Protein AF-A0A2K2B1A6-F1 (afdb_monomer)

Structure (mmCIF, N/CA/C/O backbone):
data_AF-A0A2K2B1A6-F1
#
_entry.id   AF-A0A2K2B1A6-F1
#
loop_
_atom_site.group_PDB
_atom_site.id
_atom_site.type_symbol
_atom_site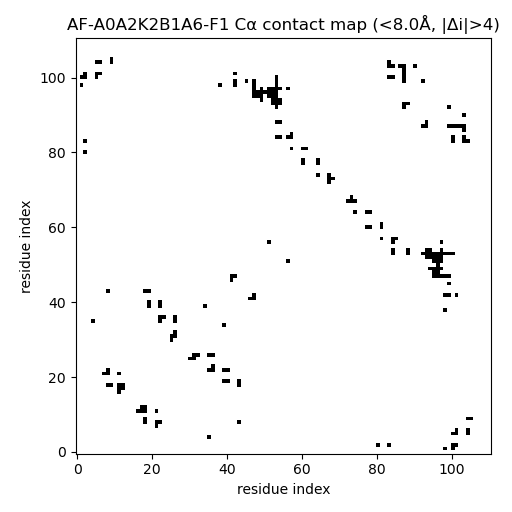.label_atom_id
_atom_site.label_alt_id
_atom_site.label_comp_id
_atom_site.label_asym_id
_atom_site.label_entity_id
_atom_site.label_seq_id
_atom_site.pdbx_PDB_ins_code
_atom_site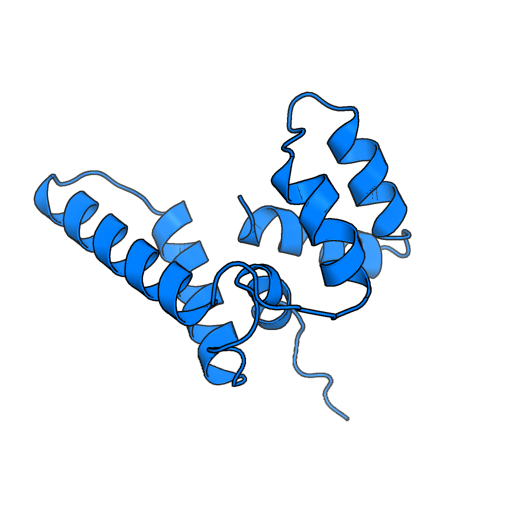.Cartn_x
_atom_site.Cartn_y
_atom_site.Cartn_z
_atom_site.occupancy
_atom_site.B_iso_or_equiv
_atom_site.auth_seq_id
_atom_site.auth_comp_id
_atom_site.auth_asym_id
_atom_site.auth_atom_id
_atom_site.pdbx_PDB_model_num
ATOM 1 N N . MET A 1 1 ? 2.966 3.419 4.726 1.00 87.25 1 MET A N 1
ATOM 2 C CA . MET A 1 1 ? 4.243 3.272 3.992 1.00 87.25 1 MET A CA 1
ATOM 3 C C . MET A 1 1 ? 4.057 2.542 2.667 1.00 87.25 1 MET A C 1
ATOM 5 O O . MET A 1 1 ? 4.196 3.199 1.652 1.00 87.25 1 MET A O 1
ATOM 9 N N . MET A 1 2 ? 3.667 1.257 2.627 1.00 97.38 2 MET A N 1
ATOM 10 C CA . MET A 1 2 ? 3.537 0.524 1.347 1.00 97.38 2 MET A CA 1
ATOM 11 C C . MET A 1 2 ? 2.521 1.133 0.359 1.00 97.38 2 MET A C 1
ATOM 13 O O . MET A 1 2 ? 2.825 1.263 -0.821 1.00 97.38 2 MET A O 1
ATOM 17 N N . ALA A 1 3 ? 1.345 1.560 0.838 1.00 96.94 3 ALA A N 1
ATOM 18 C CA . ALA A 1 3 ? 0.350 2.247 0.006 1.00 96.94 3 ALA A CA 1
ATOM 19 C C . ALA A 1 3 ? 0.911 3.534 -0.630 1.00 96.94 3 ALA A C 1
ATOM 21 O O . ALA A 1 3 ? 0.886 3.677 -1.842 1.00 96.94 3 ALA A O 1
ATOM 22 N N . THR A 1 4 ? 1.522 4.412 0.169 1.00 96.69 4 THR A N 1
ATOM 23 C CA . THR A 1 4 ? 2.161 5.649 -0.314 1.00 96.69 4 THR A CA 1
ATOM 24 C C . THR A 1 4 ? 3.302 5.382 -1.297 1.00 96.69 4 THR A C 1
ATOM 26 O O . THR A 1 4 ? 3.451 6.081 -2.292 1.00 96.69 4 THR A O 1
ATOM 29 N N . PHE A 1 5 ? 4.106 4.344 -1.056 1.00 97.38 5 PHE A N 1
ATOM 30 C CA . PHE A 1 5 ? 5.141 3.928 -2.004 1.00 97.38 5 PHE A CA 1
ATOM 31 C C . PHE A 1 5 ? 4.537 3.454 -3.334 1.00 97.38 5 PHE A C 1
ATOM 33 O O . PHE A 1 5 ? 5.050 3.781 -4.399 1.00 97.38 5 PHE A O 1
ATOM 40 N N . SER A 1 6 ? 3.402 2.752 -3.274 1.00 97.88 6 SER A N 1
ATOM 41 C CA . SER A 1 6 ? 2.645 2.320 -4.452 1.00 97.88 6 SER A CA 1
ATOM 42 C C . SER A 1 6 ? 2.100 3.504 -5.257 1.00 97.88 6 SER A C 1
ATOM 44 O O . SER A 1 6 ? 2.213 3.505 -6.478 1.00 97.88 6 SER A O 1
ATOM 46 N N . GLU A 1 7 ? 1.564 4.530 -4.586 1.00 97.62 7 GLU A N 1
ATOM 47 C CA . GLU A 1 7 ? 1.137 5.784 -5.227 1.00 97.62 7 GLU A CA 1
ATOM 48 C C . GLU A 1 7 ? 2.302 6.455 -5.959 1.00 97.62 7 GLU A C 1
ATOM 50 O O . GLU A 1 7 ? 2.154 6.847 -7.113 1.00 97.62 7 GLU A O 1
ATOM 55 N N . GLY A 1 8 ? 3.475 6.533 -5.320 1.00 96.88 8 GLY A N 1
ATOM 56 C CA . GLY A 1 8 ? 4.682 7.092 -5.927 1.00 96.88 8 GLY A CA 1
ATOM 57 C C . GLY A 1 8 ? 5.115 6.347 -7.191 1.00 96.88 8 GLY A C 1
ATOM 58 O O . GLY A 1 8 ? 5.365 6.989 -8.209 1.00 96.88 8 GLY A O 1
ATOM 59 N N . LEU A 1 9 ? 5.156 5.009 -7.149 1.00 97.56 9 LEU A N 1
ATOM 60 C CA . LEU A 1 9 ? 5.527 4.175 -8.302 1.00 97.56 9 LEU A CA 1
ATOM 61 C C . LEU A 1 9 ? 4.564 4.356 -9.481 1.00 97.56 9 LEU A C 1
ATOM 63 O O . LEU A 1 9 ? 4.999 4.522 -10.619 1.00 97.56 9 LEU A O 1
ATOM 67 N N . LEU A 1 10 ? 3.256 4.359 -9.215 1.00 97.50 10 LEU A N 1
ATOM 68 C CA . LEU A 1 10 ? 2.256 4.559 -10.266 1.00 97.50 10 LEU A CA 1
ATOM 69 C C . LEU A 1 10 ? 2.270 5.992 -10.799 1.00 97.50 10 LEU A C 1
ATOM 71 O O . LEU A 1 10 ? 2.050 6.204 -11.989 1.00 97.50 10 LEU A O 1
ATOM 75 N N . LEU A 1 11 ? 2.546 6.983 -9.949 1.00 97.31 11 LEU A N 1
ATOM 76 C CA . LEU A 1 11 ? 2.688 8.366 -10.386 1.00 97.31 11 LEU A CA 1
ATOM 77 C C . LEU A 1 11 ? 3.914 8.537 -11.284 1.00 97.31 11 LEU A C 1
ATOM 79 O O . LEU A 1 11 ? 3.787 9.185 -12.319 1.00 97.31 11 LEU A O 1
ATOM 83 N N . SER A 1 12 ? 5.064 7.944 -10.936 1.00 97.12 12 SER A N 1
ATOM 84 C CA . SER A 1 12 ? 6.264 8.013 -11.778 1.00 97.12 12 SER A CA 1
ATOM 85 C C . SER A 1 12 ? 6.017 7.377 -13.144 1.00 97.12 12 SER A C 1
ATOM 87 O O . SER A 1 12 ? 6.323 7.993 -14.162 1.00 97.12 12 SER A O 1
ATOM 89 N N . GLU A 1 13 ? 5.374 6.206 -13.173 1.00 95.94 13 GLU A N 1
ATOM 90 C CA . GLU A 1 13 ? 4.946 5.562 -14.420 1.00 95.94 13 GLU A CA 1
ATOM 91 C C . GLU A 1 13 ? 4.014 6.477 -15.230 1.00 95.94 13 GLU A C 1
ATOM 93 O O . GLU A 1 13 ? 4.219 6.694 -16.424 1.00 95.94 13 GLU A O 1
ATOM 98 N N . LYS A 1 14 ? 3.015 7.083 -14.574 1.00 95.94 14 LYS A N 1
ATOM 99 C CA . LYS A 1 14 ? 2.019 7.940 -15.229 1.00 95.94 14 LYS A CA 1
ATOM 100 C C . LYS A 1 14 ? 2.628 9.182 -15.880 1.00 95.94 14 LYS A C 1
ATOM 102 O O . LYS A 1 14 ? 2.090 9.647 -16.884 1.00 95.94 14 LYS A O 1
ATOM 107 N N . VAL A 1 15 ? 3.718 9.713 -15.328 1.00 97.25 15 VAL A N 1
ATOM 108 C CA . VAL A 1 15 ? 4.449 10.862 -15.893 1.00 97.25 15 VAL A CA 1
ATOM 109 C C . VAL A 1 15 ? 5.568 10.453 -16.861 1.00 97.25 15 VAL A C 1
ATOM 111 O O . VAL A 1 15 ? 6.330 11.311 -17.301 1.00 97.25 15 VAL A O 1
ATOM 114 N N . GLY A 1 16 ? 5.663 9.169 -17.225 1.00 96.81 16 GLY A N 1
ATOM 115 C CA . GLY A 1 16 ? 6.614 8.662 -18.220 1.00 96.81 16 GLY A CA 1
ATOM 116 C C . GLY A 1 16 ? 8.023 8.395 -17.686 1.00 96.81 16 GLY A C 1
ATOM 117 O O . GLY A 1 16 ? 8.959 8.290 -18.476 1.00 96.81 16 GLY A O 1
ATOM 118 N N . LEU A 1 17 ? 8.194 8.295 -16.367 1.00 97.56 17 LEU A N 1
ATOM 119 C CA . LEU A 1 17 ? 9.456 7.905 -15.740 1.00 97.56 17 LEU A CA 1
ATOM 120 C C . LEU A 1 17 ? 9.494 6.393 -15.508 1.00 97.56 17 LEU A C 1
ATOM 122 O O . LEU A 1 17 ? 8.465 5.775 -15.243 1.00 97.56 17 LEU A O 1
ATOM 126 N N . ASP A 1 18 ? 10.694 5.811 -15.537 1.00 97.19 18 ASP A N 1
ATOM 127 C CA . ASP A 1 18 ? 10.902 4.419 -15.134 1.00 97.19 18 ASP A CA 1
ATOM 128 C C . ASP A 1 18 ? 10.708 4.279 -13.610 1.00 97.19 18 ASP A C 1
ATOM 130 O O . ASP A 1 18 ? 11.480 4.861 -12.836 1.00 97.19 18 ASP A O 1
ATOM 134 N N . PRO A 1 19 ? 9.722 3.493 -13.140 1.00 96.88 19 PRO A N 1
ATOM 135 C CA . PRO A 1 19 ? 9.514 3.270 -11.714 1.00 96.88 19 PRO A CA 1
ATOM 136 C C . PRO A 1 19 ? 10.719 2.641 -11.006 1.00 96.88 19 PRO A C 1
ATOM 138 O O . PRO A 1 19 ? 10.888 2.858 -9.808 1.00 96.88 19 PRO A O 1
ATOM 141 N N . ASN A 1 20 ? 11.591 1.903 -11.704 1.00 96.44 20 ASN A N 1
ATOM 142 C CA . ASN A 1 20 ? 12.820 1.367 -11.104 1.00 96.44 20 ASN A CA 1
ATOM 143 C C . ASN A 1 20 ? 13.780 2.483 -10.681 1.00 96.44 20 ASN A C 1
ATOM 145 O O . ASN A 1 20 ? 14.388 2.386 -9.615 1.00 96.44 20 ASN A O 1
ATOM 149 N N . VAL A 1 21 ? 13.859 3.567 -11.459 1.00 96.81 21 VAL A N 1
ATOM 150 C CA . VAL A 1 21 ? 14.654 4.749 -11.099 1.00 96.81 21 VAL A CA 1
ATOM 151 C C . VAL A 1 21 ? 14.078 5.414 -9.847 1.00 96.81 21 VAL A C 1
ATOM 153 O O . VAL A 1 21 ? 14.835 5.843 -8.979 1.00 96.81 21 VAL A O 1
ATOM 156 N N . LEU A 1 22 ? 12.748 5.441 -9.682 1.00 95.94 22 LEU A N 1
ATOM 157 C CA . LEU A 1 22 ? 12.142 5.924 -8.436 1.00 95.94 22 LEU A CA 1
ATOM 158 C C . LEU A 1 22 ? 12.567 5.065 -7.235 1.00 95.94 22 LEU A C 1
ATOM 160 O O . LEU A 1 22 ? 12.931 5.621 -6.198 1.00 95.94 22 LEU A O 1
ATOM 164 N N . VAL A 1 23 ? 12.538 3.730 -7.360 1.00 96.44 23 VAL A N 1
ATOM 165 C CA . VAL A 1 23 ? 12.993 2.821 -6.290 1.00 96.44 23 VAL A CA 1
ATOM 166 C C . VAL A 1 23 ? 14.442 3.125 -5.905 1.00 96.44 23 VAL A C 1
ATOM 168 O O . VAL A 1 23 ? 14.745 3.242 -4.716 1.00 96.44 23 VAL A O 1
ATOM 171 N N . GLU A 1 24 ? 15.319 3.287 -6.896 1.00 95.81 24 GLU A N 1
ATOM 172 C CA . GLU A 1 24 ? 16.732 3.611 -6.692 1.00 95.81 24 GLU A CA 1
ATOM 173 C C . GLU A 1 24 ? 16.899 4.941 -5.951 1.00 95.81 24 GLU A C 1
ATOM 175 O O . GLU A 1 24 ? 17.492 4.975 -4.872 1.00 95.81 24 GLU A O 1
ATOM 180 N N . VAL A 1 25 ? 16.312 6.025 -6.458 1.00 95.25 25 VAL A N 1
ATOM 181 C CA . VAL A 1 25 ? 16.443 7.365 -5.864 1.00 95.25 25 VAL A CA 1
ATOM 182 C C . VAL A 1 25 ? 15.904 7.404 -4.431 1.00 95.25 25 VAL A C 1
ATOM 184 O O . VAL A 1 25 ? 16.549 7.962 -3.542 1.00 95.25 25 VAL A O 1
ATOM 187 N N . VAL A 1 26 ? 14.755 6.773 -4.169 1.00 94.62 26 VAL A N 1
ATOM 188 C CA . VAL A 1 26 ? 14.179 6.673 -2.816 1.00 94.62 26 VAL A CA 1
ATOM 189 C C . VAL A 1 26 ? 15.115 5.921 -1.868 1.00 94.62 26 VAL A C 1
ATOM 191 O O . VAL A 1 26 ? 15.232 6.300 -0.701 1.00 94.62 26 VAL A O 1
ATOM 194 N N . SER A 1 27 ? 15.809 4.887 -2.354 1.00 93.31 27 SER A N 1
ATOM 195 C CA . SER A 1 27 ? 16.730 4.084 -1.541 1.00 93.31 27 SER A CA 1
ATOM 196 C C . SER A 1 27 ? 17.987 4.839 -1.090 1.00 93.31 27 SER A C 1
ATOM 198 O O . SER A 1 27 ? 18.572 4.479 -0.067 1.00 93.31 27 SER A O 1
ATOM 200 N N . LEU A 1 28 ? 18.360 5.905 -1.805 1.00 95.31 28 LEU A N 1
ATOM 201 C CA . LEU A 1 28 ? 19.511 6.765 -1.506 1.00 95.31 28 LEU A CA 1
ATOM 202 C C . LEU A 1 28 ? 19.159 7.947 -0.583 1.00 95.31 28 LEU A C 1
ATOM 204 O O . LEU A 1 28 ? 20.052 8.647 -0.107 1.00 95.31 28 LEU A O 1
ATOM 208 N N . GLY A 1 29 ? 17.868 8.198 -0.349 1.00 93.62 29 GLY A N 1
ATOM 209 C CA . GLY A 1 29 ? 17.376 9.342 0.416 1.00 93.62 29 GLY A CA 1
ATOM 210 C C . GLY A 1 29 ? 17.033 9.035 1.877 1.00 93.62 29 GLY A C 1
ATOM 211 O O . GLY A 1 29 ? 17.076 7.900 2.346 1.00 93.62 29 GLY A O 1
ATOM 212 N N . ALA A 1 30 ? 16.601 10.071 2.602 1.00 95.31 30 ALA A N 1
ATOM 213 C CA . ALA A 1 30 ? 16.251 9.982 4.026 1.00 95.31 30 ALA A CA 1
ATOM 214 C C . ALA A 1 30 ? 15.043 9.075 4.335 1.00 95.31 30 ALA A C 1
ATOM 216 O O . ALA A 1 30 ? 14.874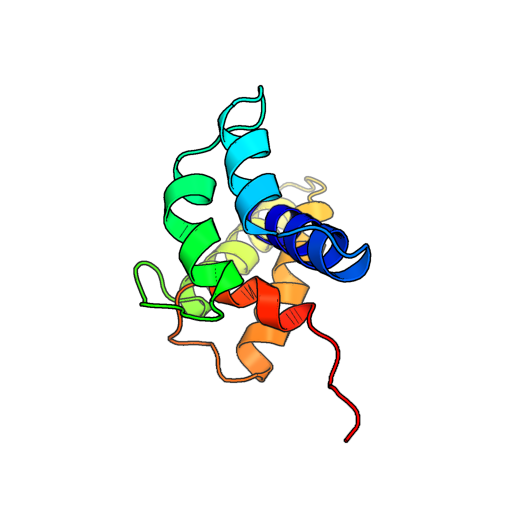 8.636 5.468 1.00 95.31 30 ALA A O 1
ATOM 217 N N . ILE A 1 31 ? 14.197 8.800 3.339 1.00 93.19 31 ILE A N 1
ATOM 218 C CA . ILE A 1 31 ? 13.008 7.946 3.477 1.00 93.19 31 ILE A CA 1
ATOM 219 C C . ILE A 1 31 ? 13.276 6.482 3.095 1.00 93.19 31 ILE A C 1
ATOM 221 O O . ILE A 1 31 ? 12.331 5.701 2.976 1.00 93.19 31 ILE A O 1
ATOM 225 N N . SER A 1 32 ? 14.543 6.115 2.873 1.00 94.00 32 SER A N 1
ATOM 226 C CA . SER A 1 32 ? 14.943 4.753 2.531 1.00 94.00 32 SER A CA 1
ATOM 227 C C . SER A 1 32 ? 14.464 3.752 3.584 1.00 94.00 32 SER A C 1
ATOM 229 O O . SER A 1 32 ? 14.566 3.977 4.791 1.00 94.00 32 SER A O 1
ATOM 231 N N . ALA A 1 33 ? 13.929 2.627 3.117 1.00 94.38 33 ALA A N 1
ATOM 232 C CA . ALA A 1 33 ? 13.504 1.519 3.957 1.00 94.38 33 ALA A CA 1
ATOM 233 C C . ALA A 1 33 ? 13.868 0.199 3.264 1.00 94.38 33 ALA A C 1
ATOM 235 O O . ALA A 1 33 ? 13.569 0.057 2.074 1.00 94.38 33 ALA A O 1
ATOM 236 N N . PRO A 1 34 ? 14.407 -0.811 3.980 1.00 94.12 34 PRO A N 1
ATOM 237 C CA . PRO A 1 34 ? 14.753 -2.106 3.381 1.00 94.12 34 PRO A CA 1
ATOM 238 C C . PRO A 1 34 ? 13.594 -2.743 2.603 1.00 94.12 34 PRO A C 1
ATOM 240 O O . PRO A 1 34 ? 13.782 -3.369 1.565 1.00 94.12 34 PRO A O 1
ATOM 243 N N . MET A 1 35 ? 12.365 -2.524 3.076 1.00 94.88 35 MET A N 1
ATOM 244 C CA . MET A 1 35 ? 11.140 -2.984 2.430 1.00 94.88 35 MET A CA 1
ATOM 245 C C . MET A 1 35 ? 10.963 -2.451 0.998 1.00 94.88 35 MET A C 1
ATOM 247 O O . MET A 1 35 ? 10.455 -3.188 0.155 1.00 94.88 35 MET A O 1
ATOM 251 N N . TYR A 1 36 ? 11.367 -1.210 0.711 1.00 95.00 36 TYR A N 1
ATOM 252 C CA . TYR A 1 36 ? 11.244 -0.620 -0.626 1.00 95.00 36 TYR A CA 1
ATOM 253 C C . TYR A 1 36 ? 12.201 -1.287 -1.610 1.00 95.00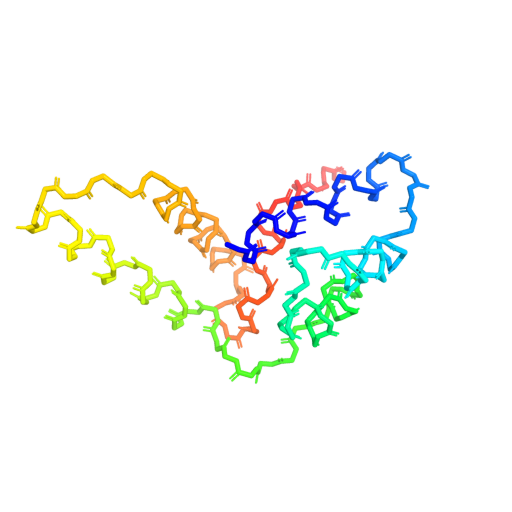 36 TYR A C 1
ATOM 255 O O . TYR A 1 36 ? 11.765 -1.705 -2.678 1.00 95.00 36 TYR A O 1
ATOM 263 N N . SER A 1 37 ? 13.461 -1.498 -1.223 1.00 93.25 37 SER A N 1
ATOM 264 C CA . SER A 1 37 ? 14.439 -2.203 -2.062 1.00 93.25 37 SER A CA 1
ATOM 265 C C . SER A 1 37 ? 14.074 -3.676 -2.270 1.00 93.25 37 SER A C 1
ATOM 267 O O . SER A 1 37 ? 14.275 -4.213 -3.355 1.00 93.25 37 SER A O 1
ATOM 269 N N . LEU A 1 38 ? 13.498 -4.330 -1.253 1.00 94.88 38 LEU A N 1
ATOM 270 C CA . LEU A 1 38 ? 13.092 -5.737 -1.335 1.00 94.88 38 LEU A CA 1
ATOM 271 C C . LEU A 1 38 ? 11.842 -5.957 -2.199 1.00 94.88 38 LEU A C 1
ATOM 273 O O . LEU A 1 38 ? 11.760 -6.958 -2.907 1.00 94.88 38 LEU A O 1
ATOM 277 N N . LYS A 1 39 ? 10.842 -5.071 -2.114 1.00 97.38 39 LYS A N 1
ATOM 278 C CA . LYS A 1 39 ? 9.529 -5.279 -2.756 1.00 97.38 39 LYS A CA 1
ATOM 279 C C . LYS A 1 39 ? 9.332 -4.454 -4.021 1.00 97.38 39 LYS A C 1
ATOM 281 O O . LYS A 1 39 ? 8.629 -4.918 -4.913 1.00 97.38 39 LYS A O 1
ATOM 286 N N . GLY A 1 40 ? 9.969 -3.289 -4.126 1.00 97.00 40 GLY A N 1
ATOM 287 C CA . GLY A 1 40 ? 9.843 -2.360 -5.252 1.00 97.00 40 GLY A CA 1
ATOM 288 C C . GLY A 1 40 ? 10.045 -3.019 -6.617 1.00 97.00 40 GLY A C 1
ATOM 289 O O . GLY A 1 40 ? 9.118 -2.972 -7.421 1.00 97.00 40 GLY A O 1
ATOM 290 N N . PRO A 1 41 ? 11.164 -3.725 -6.875 1.00 96.50 41 PRO A N 1
ATOM 291 C CA . PRO A 1 41 ? 11.394 -4.366 -8.173 1.00 96.50 41 PRO A CA 1
ATOM 292 C C . PRO A 1 41 ? 10.301 -5.371 -8.567 1.00 96.50 41 PRO A C 1
ATOM 294 O O . PRO A 1 41 ? 9.929 -5.473 -9.735 1.00 96.50 41 PRO A O 1
ATOM 297 N N . SER A 1 42 ? 9.758 -6.106 -7.593 1.00 97.31 42 SER A N 1
ATOM 298 C CA . SER A 1 42 ? 8.670 -7.064 -7.816 1.00 97.31 42 SER A CA 1
ATOM 299 C C . SER A 1 42 ? 7.330 -6.354 -8.046 1.00 97.31 42 SER A C 1
ATOM 301 O O . SER A 1 42 ? 6.574 -6.755 -8.927 1.00 97.31 42 SER A O 1
ATOM 303 N N . MET A 1 43 ? 7.070 -5.248 -7.337 1.00 97.94 43 MET A N 1
ATOM 304 C CA . MET A 1 43 ? 5.888 -4.401 -7.548 1.00 97.94 43 MET A CA 1
ATOM 305 C C . MET A 1 43 ? 5.855 -3.794 -8.951 1.00 97.94 43 MET A C 1
ATOM 307 O O . MET A 1 43 ? 4.813 -3.847 -9.598 1.00 97.94 43 MET A O 1
ATOM 311 N N . VAL A 1 44 ? 6.989 -3.278 -9.442 1.00 97.25 44 VAL A N 1
ATOM 312 C CA . VAL A 1 44 ? 7.110 -2.725 -10.805 1.00 97.25 44 VAL A CA 1
ATOM 313 C C . VAL A 1 44 ? 6.824 -3.796 -11.861 1.00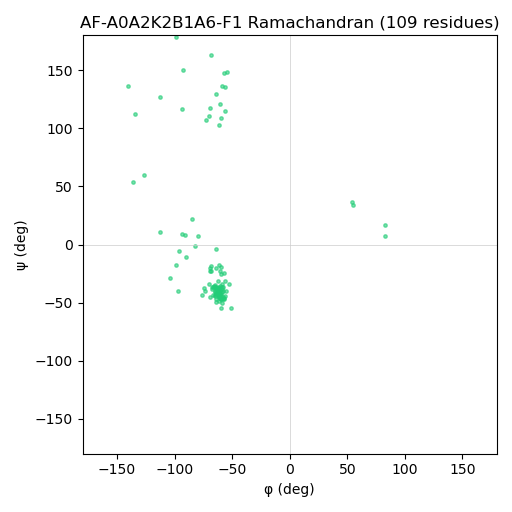 97.25 44 VAL A C 1
ATOM 315 O O . VAL A 1 44 ? 6.169 -3.531 -12.863 1.00 97.25 44 VAL A O 1
ATOM 318 N N . LYS A 1 45 ? 7.239 -5.043 -11.610 1.00 97.12 45 LYS A N 1
ATOM 319 C CA . LYS A 1 45 ? 6.984 -6.190 -12.499 1.00 97.12 45 LYS A CA 1
ATOM 320 C C . LYS A 1 45 ? 5.599 -6.818 -12.326 1.00 97.12 45 LYS A C 1
ATOM 322 O O . LYS A 1 45 ? 5.287 -7.774 -13.027 1.00 97.12 45 LYS A O 1
ATOM 327 N N . SER A 1 46 ? 4.776 -6.313 -11.406 1.00 97.00 46 SER A N 1
ATOM 328 C CA . SER A 1 46 ? 3.491 -6.916 -11.022 1.00 97.00 46 SER A CA 1
ATOM 329 C C . SER A 1 46 ? 3.608 -8.392 -10.599 1.00 97.00 46 SER A C 1
ATOM 331 O O . SER A 1 46 ? 2.745 -9.218 -10.892 1.00 97.00 46 SER A O 1
ATOM 333 N N . LEU A 1 47 ? 4.703 -8.735 -9.913 1.00 97.62 47 LEU A N 1
ATOM 334 C CA . LEU A 1 47 ? 4.976 -10.064 -9.367 1.00 97.62 47 LEU A CA 1
ATOM 335 C C . LEU A 1 47 ? 4.943 -10.000 -7.840 1.00 97.62 47 LEU A C 1
ATOM 337 O O . LEU A 1 47 ? 5.653 -9.204 -7.229 1.00 97.62 47 LEU A O 1
ATOM 341 N N . TYR A 1 48 ? 4.155 -10.867 -7.206 1.00 97.94 48 TYR A N 1
ATOM 342 C CA . TYR A 1 48 ? 3.898 -10.794 -5.762 1.00 97.94 48 TYR A CA 1
ATOM 343 C C . TYR A 1 48 ? 4.183 -12.116 -5.039 1.00 97.94 48 TYR A C 1
ATOM 345 O O . TYR A 1 48 ? 3.267 -12.680 -4.437 1.00 97.94 48 TYR A O 1
ATOM 353 N N . PRO A 1 49 ? 5.428 -12.637 -5.085 1.00 96.62 49 PRO A N 1
ATOM 354 C CA . PRO A 1 49 ? 5.782 -13.841 -4.344 1.00 96.62 49 PRO A CA 1
ATOM 355 C C . PRO A 1 49 ? 5.571 -13.607 -2.847 1.00 96.62 49 PRO A C 1
ATOM 357 O O . PRO A 1 49 ? 6.141 -12.689 -2.253 1.00 96.62 49 PRO A O 1
ATOM 360 N N . THR A 1 50 ? 4.717 -14.429 -2.250 1.00 97.50 50 THR A N 1
ATOM 361 C CA . THR A 1 50 ? 4.194 -14.192 -0.909 1.00 97.50 50 THR A CA 1
ATOM 362 C C . THR A 1 50 ? 5.245 -14.443 0.163 1.00 97.50 50 THR A C 1
ATOM 364 O O . THR A 1 50 ? 5.552 -15.589 0.481 1.00 97.50 50 THR A O 1
ATOM 367 N N . ALA A 1 51 ? 5.745 -13.367 0.773 1.00 97.62 51 ALA A N 1
ATOM 368 C CA . ALA A 1 51 ? 6.489 -13.431 2.030 1.00 97.62 51 ALA A CA 1
ATOM 369 C C . ALA A 1 51 ? 5.564 -13.129 3.216 1.00 97.62 51 ALA A C 1
ATOM 371 O O . ALA A 1 51 ? 5.625 -13.792 4.249 1.00 97.62 51 ALA A O 1
ATOM 372 N N . PHE A 1 52 ? 4.666 -12.153 3.049 1.00 98.19 52 PHE A N 1
ATOM 373 C CA . PHE A 1 52 ? 3.619 -11.856 4.019 1.00 98.19 52 PHE A CA 1
ATOM 374 C C . PHE A 1 52 ? 2.271 -11.654 3.310 1.00 98.19 52 PHE A C 1
ATOM 376 O O . PHE A 1 52 ? 2.124 -10.673 2.576 1.00 98.19 52 PHE A O 1
ATOM 383 N N . PRO A 1 53 ? 1.289 -12.561 3.502 1.00 98.69 53 PRO A N 1
ATOM 384 C CA . PRO A 1 53 ? 0.018 -12.504 2.788 1.00 98.69 53 PRO A CA 1
ATOM 385 C C . PRO A 1 53 ? -0.746 -11.198 3.009 1.00 98.69 53 PRO A C 1
ATOM 387 O O . PRO A 1 53 ? -0.931 -10.752 4.147 1.00 98.69 53 PRO A O 1
ATOM 390 N N . LEU A 1 54 ? -1.293 -10.639 1.932 1.00 98.69 54 LEU A N 1
ATOM 391 C CA . LEU A 1 54 ? -2.089 -9.413 1.946 1.00 98.69 54 LEU A CA 1
ATOM 392 C C . LEU A 1 54 ? -3.273 -9.504 2.914 1.00 98.69 54 LEU A C 1
ATOM 394 O O . LEU A 1 54 ? -3.550 -8.559 3.655 1.00 98.69 54 LEU A O 1
ATOM 398 N N . LYS A 1 55 ? -3.943 -10.661 2.981 1.00 98.62 55 LYS A N 1
ATOM 399 C CA . LYS A 1 55 ? -5.037 -10.904 3.936 1.00 98.62 55 LYS A CA 1
ATOM 400 C C . LYS A 1 55 ? -4.606 -10.743 5.398 1.00 98.62 55 LYS A C 1
ATOM 402 O O . LYS A 1 55 ? -5.412 -10.301 6.218 1.00 98.62 55 LYS A O 1
ATOM 407 N N . HIS A 1 56 ? -3.360 -11.088 5.732 1.00 98.81 56 HIS A N 1
ATOM 408 C CA . HIS A 1 56 ? -2.824 -10.925 7.082 1.00 98.81 56 HIS A CA 1
ATOM 409 C C . HIS A 1 56 ? -2.490 -9.462 7.358 1.00 98.81 56 HIS A C 1
ATOM 411 O O . HIS A 1 56 ? -2.929 -8.945 8.381 1.00 98.81 56 HIS A O 1
ATOM 417 N N . GLN A 1 57 ? -1.861 -8.761 6.411 1.00 98.62 57 GLN A N 1
ATOM 418 C CA . GLN A 1 57 ? -1.650 -7.317 6.530 1.00 98.62 57 GLN A CA 1
ATOM 419 C C . GLN A 1 57 ? -2.976 -6.562 6.725 1.00 98.62 57 GLN A C 1
ATOM 421 O O . GLN A 1 57 ? -3.070 -5.702 7.598 1.00 98.62 57 GLN A O 1
ATOM 426 N N . GLN A 1 58 ? -4.025 -6.902 5.969 1.00 98.62 58 GLN A N 1
ATOM 427 C CA . GLN A 1 58 ? -5.352 -6.293 6.116 1.00 98.62 58 GLN A CA 1
ATOM 428 C C . GLN A 1 58 ? -5.976 -6.593 7.489 1.00 98.62 58 GLN A C 1
ATOM 430 O O . GLN A 1 58 ? -6.564 -5.707 8.112 1.00 98.62 58 GLN A O 1
ATOM 435 N N . LYS A 1 59 ? -5.842 -7.831 7.986 1.00 98.75 59 LYS A N 1
ATOM 436 C CA . LYS A 1 59 ? -6.262 -8.204 9.346 1.00 98.75 59 LYS A CA 1
ATOM 437 C C . LYS A 1 59 ? -5.569 -7.322 10.386 1.00 98.75 59 LYS A C 1
ATOM 439 O O . LYS A 1 59 ? -6.259 -6.780 11.244 1.00 98.75 59 LYS A O 1
ATOM 444 N N . ASP A 1 60 ? -4.259 -7.135 10.279 1.00 98.75 60 ASP A N 1
ATOM 445 C CA . ASP A 1 60 ? -3.485 -6.348 11.243 1.00 98.75 60 ASP A CA 1
ATOM 446 C C . ASP A 1 60 ? -3.844 -4.855 11.185 1.00 98.75 60 ASP A C 1
ATOM 448 O O . ASP A 1 60 ? -3.982 -4.223 12.229 1.00 98.75 60 ASP A O 1
ATOM 452 N N . MET A 1 61 ? -4.122 -4.308 9.994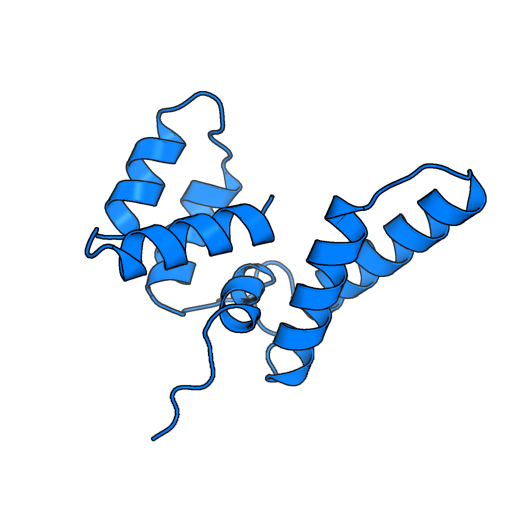 1.00 98.50 61 MET A N 1
ATOM 453 C CA . MET A 1 61 ? -4.649 -2.941 9.851 1.00 98.50 61 MET A CA 1
ATOM 454 C C . MET A 1 61 ? -5.988 -2.766 10.576 1.00 98.50 61 MET A C 1
ATOM 456 O O . MET A 1 61 ? -6.180 -1.783 11.286 1.00 98.50 61 MET A O 1
ATOM 460 N N . ARG A 1 62 ? -6.912 -3.728 10.447 1.00 98.56 62 ARG A N 1
ATOM 461 C CA . ARG A 1 62 ? -8.194 -3.696 11.170 1.00 98.56 62 ARG A CA 1
ATOM 462 C C . ARG A 1 62 ? -7.995 -3.725 12.688 1.00 98.56 62 ARG A C 1
ATOM 464 O O . ARG A 1 62 ? -8.690 -2.999 13.390 1.00 98.56 62 ARG A O 1
ATOM 471 N N . LEU A 1 63 ? -7.068 -4.545 13.186 1.00 98.81 63 LEU A N 1
ATOM 472 C CA . LEU A 1 63 ? -6.754 -4.607 14.617 1.00 98.81 63 LEU A CA 1
ATOM 473 C C . LEU A 1 63 ? -6.158 -3.285 15.119 1.00 98.81 63 LEU A C 1
ATOM 475 O O . LEU A 1 63 ? -6.585 -2.785 16.155 1.00 98.81 63 LEU A O 1
ATOM 479 N N . ALA A 1 64 ? -5.229 -2.691 14.365 1.00 98.75 64 ALA A N 1
ATOM 480 C CA . ALA A 1 64 ? -4.634 -1.400 14.700 1.00 98.75 64 ALA A CA 1
ATOM 481 C C . ALA A 1 64 ? -5.677 -0.271 14.747 1.00 98.75 64 ALA A C 1
ATOM 483 O O . ALA A 1 64 ? -5.651 0.544 15.664 1.00 98.75 64 ALA A O 1
ATOM 484 N N . LEU A 1 65 ? -6.621 -0.250 13.799 1.00 98.81 65 LEU A N 1
ATOM 485 C CA . LEU A 1 65 ? -7.716 0.724 13.782 1.00 98.81 65 LEU A CA 1
ATOM 486 C C . LEU A 1 65 ? -8.663 0.555 14.974 1.00 98.81 65 LEU A C 1
ATOM 488 O O . LEU A 1 65 ? -8.997 1.546 15.613 1.00 98.81 65 LEU A O 1
ATOM 492 N N . GLY A 1 66 ? -9.039 -0.682 15.319 1.00 98.81 66 GLY A N 1
ATOM 493 C CA . GLY A 1 66 ? -9.866 -0.942 16.503 1.00 98.81 66 GLY A CA 1
ATOM 494 C C . GLY A 1 66 ? -9.165 -0.556 17.811 1.00 98.81 66 GLY A C 1
ATOM 495 O O . GLY A 1 66 ? -9.790 -0.005 18.714 1.00 98.81 66 GLY A O 1
ATOM 496 N N . LEU A 1 67 ? -7.847 -0.772 17.904 1.00 98.88 67 LEU A N 1
ATOM 497 C CA . LEU A 1 67 ? -7.058 -0.296 19.041 1.00 98.88 67 LEU A CA 1
ATOM 498 C C . LEU A 1 67 ? -7.044 1.236 19.105 1.00 98.88 67 LEU A C 1
ATOM 500 O O . LEU A 1 67 ? -7.283 1.797 20.171 1.00 98.88 67 LEU A O 1
ATOM 504 N N . ALA A 1 68 ? -6.800 1.911 17.981 1.00 98.75 68 ALA A N 1
ATOM 505 C CA . ALA A 1 68 ? -6.795 3.370 17.912 1.00 98.75 68 ALA A CA 1
ATOM 506 C C . ALA A 1 68 ? -8.144 3.973 18.341 1.00 98.75 68 ALA A C 1
ATOM 508 O O . ALA A 1 68 ? -8.168 4.943 19.098 1.00 98.75 68 ALA A O 1
ATOM 509 N N . GLU A 1 69 ? -9.254 3.357 17.929 1.00 98.62 69 GLU A N 1
ATOM 510 C CA . GLU A 1 69 ? -10.607 3.724 18.356 1.00 98.62 69 GLU A CA 1
ATOM 511 C C . GLU A 1 69 ? -10.782 3.586 19.875 1.00 98.62 69 GLU A C 1
ATOM 513 O O . GLU A 1 69 ? -11.242 4.525 20.524 1.00 98.62 69 GLU A O 1
ATOM 518 N N . SER A 1 70 ? -10.326 2.476 20.468 1.00 98.75 70 SER A N 1
ATOM 519 C CA . SER A 1 70 ? -10.467 2.224 21.913 1.00 98.75 70 SER A CA 1
ATOM 520 C C . SER A 1 70 ? -9.779 3.261 22.812 1.00 98.75 70 SER A C 1
ATOM 522 O O . SER A 1 70 ? -10.171 3.431 23.964 1.00 98.75 70 SER A O 1
ATOM 524 N N . VAL A 1 71 ? -8.777 3.972 22.286 1.00 98.69 71 VAL A N 1
ATOM 525 C CA . VAL A 1 71 ? -8.036 5.026 23.000 1.00 98.69 71 VAL A CA 1
ATOM 526 C C . VAL A 1 71 ? -8.279 6.424 22.426 1.00 98.69 71 VAL A C 1
ATOM 528 O O . VAL A 1 71 ? -7.579 7.363 22.791 1.00 98.69 71 VAL A O 1
ATOM 531 N N . SER A 1 72 ? -9.261 6.586 21.530 1.00 98.31 72 SER A N 1
ATOM 532 C CA . SER A 1 72 ? -9.577 7.865 20.873 1.00 98.31 72 SER A CA 1
ATOM 533 C C . SER A 1 72 ? -8.384 8.520 20.152 1.00 98.31 72 SER A C 1
ATOM 535 O O . SER A 1 72 ? -8.284 9.745 20.100 1.00 98.31 72 SER A O 1
ATOM 537 N N . GLN A 1 73 ? -7.477 7.724 19.575 1.00 98.62 73 GLN A N 1
ATOM 538 C CA . GLN A 1 73 ? -6.317 8.211 18.821 1.00 98.62 73 GLN A CA 1
ATOM 539 C C . GLN A 1 73 ? -6.637 8.292 17.316 1.00 98.62 73 GLN A C 1
ATOM 541 O O . GLN A 1 73 ? -6.832 7.258 16.672 1.00 98.62 73 GLN A O 1
ATOM 546 N N . PRO A 1 74 ? -6.620 9.485 16.689 1.00 98.50 74 PRO A N 1
ATOM 547 C CA . PRO A 1 74 ? -6.817 9.602 15.247 1.00 98.50 74 PRO A CA 1
ATOM 548 C C . PRO A 1 74 ? -5.695 8.918 14.453 1.00 98.50 74 PRO A C 1
ATOM 550 O O . PRO A 1 74 ? -4.511 9.180 14.679 1.00 98.50 74 PRO A O 1
ATOM 553 N N . THR A 1 75 ? -6.070 8.069 13.491 1.00 98.56 75 THR A N 1
ATOM 554 C CA . THR A 1 75 ? -5.143 7.350 12.591 1.00 98.56 75 THR A CA 1
ATOM 555 C C . THR A 1 75 ? -5.615 7.363 11.120 1.00 98.56 75 THR A C 1
ATOM 557 O O . THR A 1 75 ? -5.709 6.317 10.472 1.00 98.56 75 THR A O 1
ATOM 560 N N . PRO A 1 76 ? -5.898 8.543 10.530 1.00 98.25 76 PRO A N 1
ATOM 561 C CA . PRO A 1 76 ? -6.562 8.650 9.222 1.00 98.25 76 PRO A CA 1
ATOM 562 C C . PRO A 1 76 ? -5.790 7.983 8.072 1.00 98.25 76 PRO A C 1
ATOM 564 O O . PRO A 1 76 ? -6.389 7.362 7.198 1.00 98.25 76 PRO A O 1
ATOM 567 N N . ILE A 1 77 ? -4.454 8.038 8.096 1.00 98.38 77 ILE A N 1
ATOM 568 C CA . ILE A 1 77 ? -3.612 7.401 7.070 1.00 98.38 77 ILE A CA 1
ATOM 569 C C . ILE A 1 77 ? -3.715 5.870 7.129 1.00 98.38 77 ILE A C 1
ATOM 571 O O . ILE A 1 77 ? -3.728 5.206 6.092 1.00 98.38 77 ILE A O 1
ATOM 575 N N . ALA A 1 78 ? -3.828 5.295 8.330 1.00 98.25 78 ALA A N 1
ATOM 576 C CA . ALA A 1 78 ? -4.031 3.858 8.483 1.00 98.25 78 ALA A CA 1
ATOM 577 C C . ALA A 1 78 ? -5.415 3.438 7.968 1.00 98.25 78 ALA A C 1
ATOM 579 O O . ALA A 1 78 ? -5.531 2.404 7.310 1.00 98.25 78 ALA A O 1
ATOM 580 N N . ALA A 1 79 ? -6.443 4.258 8.207 1.00 98.50 79 ALA A N 1
ATOM 581 C CA . ALA A 1 79 ? -7.792 4.008 7.707 1.00 98.50 79 ALA A CA 1
ATOM 582 C C . ALA A 1 79 ? -7.820 3.990 6.171 1.00 98.50 79 ALA A C 1
ATOM 584 O O . ALA A 1 79 ? -8.286 3.016 5.584 1.00 98.50 79 ALA A O 1
ATOM 585 N N . ALA A 1 80 ? -7.224 4.995 5.522 1.00 98.44 80 ALA A N 1
ATOM 586 C CA . ALA A 1 80 ? -7.115 5.047 4.064 1.00 98.44 80 ALA A CA 1
ATOM 587 C C . ALA A 1 80 ? -6.353 3.837 3.492 1.00 98.44 80 ALA A C 1
ATOM 589 O O . ALA A 1 80 ? -6.828 3.170 2.573 1.00 98.44 80 ALA A O 1
ATOM 590 N N . ALA A 1 81 ? -5.204 3.486 4.081 1.00 98.44 81 ALA A N 1
ATOM 591 C CA . ALA A 1 81 ? -4.435 2.323 3.646 1.00 98.44 81 ALA A CA 1
ATOM 592 C C . ALA A 1 81 ? -5.214 1.004 3.810 1.00 98.44 81 ALA A C 1
ATOM 594 O O . ALA A 1 81 ? -5.121 0.127 2.954 1.00 98.44 81 ALA A O 1
ATOM 595 N N . ASN A 1 82 ? -6.003 0.852 4.879 1.00 98.69 82 ASN A N 1
ATOM 596 C CA . ASN A 1 82 ? -6.850 -0.323 5.087 1.00 98.69 82 ASN A CA 1
ATOM 597 C C . ASN A 1 82 ? -7.901 -0.489 3.978 1.00 98.69 82 ASN A C 1
ATOM 599 O O . ASN A 1 82 ? -8.145 -1.621 3.556 1.00 98.69 82 ASN A O 1
ATOM 603 N N . GLU A 1 83 ? -8.485 0.602 3.476 1.00 98.44 83 GLU A N 1
ATOM 604 C CA . GLU A 1 83 ? -9.423 0.535 2.347 1.00 98.44 83 GLU A CA 1
ATOM 605 C C . GLU A 1 83 ? -8.740 0.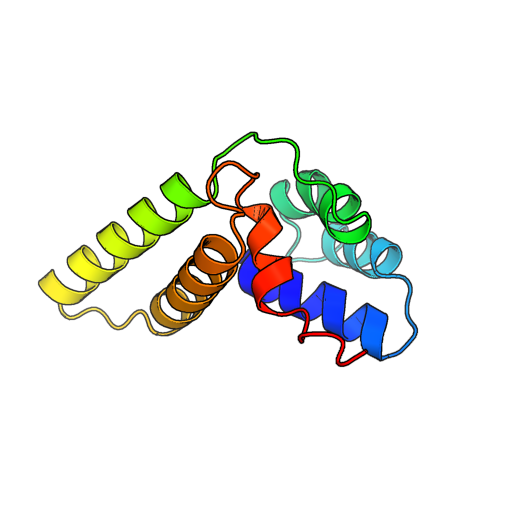047 1.064 1.00 98.44 83 GLU A C 1
ATOM 607 O O . GLU A 1 83 ? -9.278 -0.828 0.386 1.00 98.44 83 GLU A O 1
ATOM 612 N N . LEU A 1 84 ? -7.511 0.489 0.783 1.00 98.50 84 LEU A N 1
ATOM 613 C CA . LEU A 1 84 ? -6.739 -0.027 -0.356 1.00 98.50 84 LEU A CA 1
ATOM 614 C C . LEU A 1 84 ? -6.465 -1.530 -0.231 1.00 98.50 84 LEU A C 1
ATOM 616 O O . LEU A 1 84 ? -6.619 -2.275 -1.197 1.00 98.50 84 LEU A O 1
ATOM 620 N N . TYR A 1 85 ? -6.141 -2.020 0.968 1.00 98.56 85 TYR A N 1
ATOM 621 C CA . TYR A 1 85 ? -5.992 -3.461 1.187 1.00 98.56 85 TYR A CA 1
ATOM 622 C C . TYR A 1 85 ? -7.305 -4.229 0.997 1.00 98.56 85 TYR A C 1
ATOM 624 O O . TYR A 1 85 ? -7.277 -5.352 0.495 1.00 98.56 85 TYR A O 1
ATOM 632 N N . LYS A 1 86 ? -8.460 -3.660 1.363 1.00 98.50 86 LYS A N 1
ATOM 633 C CA . LYS A 1 86 ? -9.766 -4.277 1.075 1.00 98.50 86 LYS A CA 1
ATOM 634 C C . LYS A 1 86 ? -10.040 -4.343 -0.429 1.00 98.50 86 LYS A C 1
ATOM 636 O O . LYS A 1 86 ? -10.529 -5.372 -0.888 1.00 98.50 86 LYS A O 1
ATOM 641 N N . VAL A 1 87 ? -9.696 -3.299 -1.185 1.00 98.25 87 VAL A N 1
ATOM 642 C CA . VAL A 1 87 ? -9.818 -3.285 -2.654 1.00 98.25 87 VAL A CA 1
ATOM 643 C C . VAL A 1 87 ? -8.897 -4.329 -3.290 1.00 98.25 87 VAL A C 1
ATOM 645 O O . VAL A 1 87 ? -9.360 -5.173 -4.046 1.00 98.25 87 VAL A O 1
ATOM 648 N N . ALA A 1 88 ? -7.617 -4.382 -2.920 1.00 97.81 88 ALA A N 1
ATOM 649 C CA . ALA A 1 88 ? -6.717 -5.419 -3.434 1.00 97.81 88 ALA A CA 1
ATOM 650 C C . ALA A 1 88 ? -7.222 -6.835 -3.095 1.00 97.81 88 ALA A C 1
ATOM 652 O O . ALA A 1 88 ? -7.170 -7.749 -3.919 1.00 97.81 88 ALA A O 1
ATOM 653 N N . LYS A 1 89 ? -7.792 -7.018 -1.898 1.00 97.62 89 LYS A N 1
ATOM 654 C CA . LYS A 1 89 ? -8.427 -8.278 -1.503 1.00 97.62 89 LYS A CA 1
ATOM 655 C C . LYS A 1 89 ? -9.621 -8.633 -2.400 1.00 97.62 89 LYS A C 1
ATOM 657 O O . LYS A 1 89 ? -9.773 -9.807 -2.738 1.00 97.62 89 LYS A O 1
ATOM 662 N N . SER A 1 90 ? -10.446 -7.659 -2.798 1.00 97.31 90 SER A N 1
ATOM 663 C CA . SER A 1 90 ? -11.579 -7.883 -3.712 1.00 97.31 90 SER A CA 1
ATOM 664 C C . SER A 1 90 ? -11.138 -8.213 -5.142 1.00 97.31 90 SER A C 1
ATOM 666 O O . SER A 1 90 ? -11.884 -8.867 -5.864 1.00 97.31 90 SER A O 1
ATOM 668 N N . HIS A 1 91 ? -9.902 -7.871 -5.519 1.00 96.44 91 HIS A N 1
ATOM 669 C CA . HIS A 1 91 ? -9.257 -8.312 -6.763 1.00 96.44 91 HIS A CA 1
ATOM 670 C C . HIS A 1 91 ? -8.691 -9.747 -6.690 1.00 96.44 91 HIS A C 1
ATOM 672 O O . HIS A 1 91 ? -8.002 -10.185 -7.605 1.00 96.44 91 HIS A O 1
ATOM 678 N N . GLY A 1 92 ? -8.949 -10.497 -5.611 1.00 97.62 92 GLY A N 1
ATOM 679 C CA . GLY A 1 92 ? -8.470 -11.876 -5.454 1.00 97.62 92 GLY A CA 1
ATOM 680 C C . GLY A 1 92 ? -7.031 -11.998 -4.944 1.00 97.62 92 GLY A C 1
ATOM 681 O O . GLY A 1 92 ? -6.515 -13.104 -4.829 1.00 97.62 92 GLY A O 1
ATOM 682 N N . LEU A 1 93 ? -6.389 -10.895 -4.547 1.00 98.31 93 LEU A N 1
ATOM 683 C CA . LEU A 1 93 ? -4.973 -10.864 -4.144 1.00 98.31 93 LEU A CA 1
ATOM 684 C C . LEU A 1 93 ? -4.750 -11.232 -2.668 1.00 98.31 93 LEU A C 1
ATOM 686 O O . LEU A 1 93 ? -3.746 -10.855 -2.074 1.00 98.31 93 LEU A O 1
ATOM 690 N N . SER A 1 94 ? -5.691 -11.951 -2.048 1.00 98.38 94 SER A N 1
ATOM 691 C CA . SER A 1 94 ? -5.651 -12.279 -0.613 1.00 98.38 94 SER A CA 1
ATOM 692 C C . SER A 1 94 ? -4.385 -13.037 -0.206 1.00 98.38 94 SER A C 1
ATOM 694 O O . SER A 1 94 ? -3.838 -12.779 0.870 1.00 98.38 94 SER A O 1
ATOM 696 N N . ASP A 1 95 ? -3.955 -13.975 -1.051 1.00 98.56 95 ASP A N 1
ATOM 697 C CA . ASP A 1 95 ? -2.817 -14.863 -0.803 1.00 98.56 95 ASP A CA 1
ATOM 698 C C . ASP A 1 95 ? -1.513 -14.372 -1.433 1.00 98.56 95 ASP A C 1
ATOM 700 O O . ASP A 1 95 ? -0.464 -14.946 -1.154 1.00 98.56 95 ASP A O 1
ATOM 704 N N . SER A 1 96 ? -1.560 -13.294 -2.218 1.00 98.62 96 SER A N 1
ATOM 705 C CA . SER A 1 96 ? -0.377 -12.587 -2.712 1.00 98.62 96 SER A CA 1
ATOM 706 C C . SER A 1 96 ? 0.350 -11.878 -1.570 1.00 98.62 96 SER A C 1
ATOM 708 O O . SER A 1 96 ? -0.214 -11.649 -0.494 1.00 98.62 96 SER A O 1
ATOM 710 N N . ASP A 1 97 ? 1.602 -11.485 -1.797 1.00 98.69 97 ASP A N 1
ATOM 711 C CA . ASP A 1 97 ? 2.298 -10.600 -0.865 1.00 98.69 97 ASP A CA 1
ATOM 712 C C . ASP A 1 97 ? 1.532 -9.283 -0.652 1.00 98.69 97 ASP A C 1
ATOM 714 O O . ASP A 1 97 ? 0.891 -8.764 -1.566 1.00 98.69 97 ASP A O 1
ATOM 718 N N . PHE A 1 98 ? 1.622 -8.698 0.542 1.00 98.50 98 PHE A N 1
ATOM 719 C CA . PHE A 1 98 ? 0.971 -7.421 0.842 1.00 98.50 98 PHE A CA 1
ATOM 720 C C . PHE A 1 98 ? 1.421 -6.258 -0.058 1.00 98.50 98 PHE A C 1
ATOM 722 O O . PHE A 1 98 ? 0.691 -5.275 -0.175 1.00 98.50 98 PHE A O 1
ATOM 729 N N . SER A 1 99 ? 2.574 -6.355 -0.731 1.00 98.50 99 SER A N 1
ATOM 730 C CA . SER A 1 99 ? 2.974 -5.390 -1.763 1.00 98.50 99 SER A CA 1
ATOM 731 C C . SER A 1 99 ? 2.019 -5.336 -2.960 1.00 98.50 99 SER A C 1
ATOM 733 O O . SER A 1 99 ? 1.992 -4.324 -3.658 1.00 98.50 99 SER A O 1
ATOM 735 N N . ALA A 1 100 ? 1.169 -6.351 -3.148 1.00 98.50 100 ALA A N 1
ATOM 736 C CA . ALA A 1 100 ? 0.098 -6.360 -4.144 1.00 98.50 100 ALA A CA 1
ATOM 737 C C . ALA A 1 100 ? -0.985 -5.292 -3.894 1.00 98.50 100 ALA A C 1
ATOM 739 O O . ALA A 1 100 ? -1.872 -5.115 -4.722 1.00 98.50 100 ALA A O 1
ATOM 740 N N . VAL A 1 101 ? -0.915 -4.530 -2.794 1.00 98.50 101 VAL A N 1
ATOM 741 C CA . VAL A 1 101 ? -1.778 -3.358 -2.564 1.00 98.50 101 VAL A CA 1
ATOM 742 C C . VAL A 1 101 ? -1.674 -2.303 -3.671 1.00 98.50 101 VAL A C 1
ATOM 744 O O . VAL A 1 101 ? -2.636 -1.575 -3.891 1.00 98.50 101 VAL A O 1
ATOM 747 N N . ILE A 1 102 ? -0.561 -2.251 -4.415 1.00 98.50 102 ILE A N 1
ATOM 748 C CA . ILE A 1 102 ? -0.420 -1.385 -5.597 1.00 98.50 102 ILE A CA 1
ATOM 749 C C . ILE A 1 102 ? -1.513 -1.636 -6.648 1.00 98.50 102 ILE A C 1
ATOM 751 O O . ILE A 1 102 ? -1.976 -0.699 -7.292 1.00 98.50 102 ILE A O 1
ATOM 755 N N . GLU A 1 103 ? -2.005 -2.869 -6.762 1.00 97.94 103 GLU A N 1
ATOM 756 C CA . GLU A 1 103 ? -3.076 -3.240 -7.694 1.00 97.94 103 GLU A CA 1
ATOM 757 C C . GLU A 1 103 ? -4.435 -2.632 -7.323 1.00 97.94 103 GLU A C 1
ATOM 759 O O . GLU A 1 103 ? -5.321 -2.547 -8.166 1.00 97.94 103 GLU A O 1
ATOM 764 N N . ALA A 1 104 ? -4.624 -2.180 -6.078 1.00 97.62 104 ALA A N 1
ATOM 765 C CA . ALA A 1 104 ? -5.827 -1.438 -5.696 1.00 97.62 104 ALA A CA 1
ATOM 766 C C . ALA A 1 104 ? -5.891 -0.042 -6.334 1.00 97.62 104 ALA A C 1
ATOM 768 O O . ALA A 1 104 ? -6.971 0.535 -6.436 1.00 97.62 104 ALA A O 1
ATOM 769 N N . LEU A 1 105 ? -4.737 0.507 -6.723 1.00 96.44 105 LEU A N 1
ATOM 770 C CA . LEU A 1 105 ? -4.589 1.855 -7.272 1.00 96.44 105 LEU A CA 1
ATOM 771 C C . LEU A 1 105 ? -4.512 1.861 -8.803 1.00 96.44 105 LEU A C 1
ATOM 773 O O . LEU A 1 105 ? -4.728 2.900 -9.428 1.00 96.44 105 LEU A O 1
ATOM 777 N N . LYS A 1 106 ? -4.227 0.710 -9.423 1.00 91.81 106 LYS A N 1
ATOM 778 C CA . LYS A 1 106 ? -4.303 0.554 -10.874 1.00 91.81 106 LYS A CA 1
ATOM 779 C C . LYS A 1 106 ? -5.778 0.585 -11.273 1.00 91.81 106 LYS A C 1
ATOM 781 O O . LYS A 1 106 ? -6.549 -0.307 -10.928 1.00 91.81 106 LYS A O 1
ATOM 786 N N . GLY A 1 107 ? -6.199 1.656 -11.949 1.00 72.31 107 GLY A N 1
ATOM 787 C CA . GLY A 1 107 ? -7.567 1.761 -12.458 1.00 72.31 107 GLY A CA 1
ATOM 788 C C . GLY A 1 107 ? -7.911 0.552 -13.333 1.00 72.31 107 GLY A C 1
ATOM 789 O O . GLY A 1 107 ? -7.035 0.009 -14.006 1.00 72.31 107 GLY A O 1
ATOM 790 N N . LYS A 1 108 ? -9.184 0.131 -13.357 1.00 56.59 108 LYS A N 1
ATOM 791 C CA . LYS A 1 108 ? -9.640 -0.823 -14.376 1.00 56.59 108 LYS A CA 1
ATOM 792 C C . LYS A 1 108 ? -9.315 -0.214 -15.736 1.00 56.59 108 LYS A C 1
ATOM 794 O O . LYS A 1 108 ? -9.879 0.823 -16.081 1.00 56.59 108 LYS A O 1
ATOM 799 N N . VAL A 1 109 ? -8.414 -0.840 -16.488 1.00 43.53 109 VAL A N 1
ATOM 800 C CA . VAL A 1 109 ? -8.263 -0.542 -17.910 1.00 43.53 109 VAL A CA 1
ATOM 801 C C . VAL A 1 109 ? -9.609 -0.898 -18.532 1.00 43.53 109 VAL A C 1
ATOM 803 O O . VAL A 1 109 ? -9.950 -2.075 -18.641 1.00 43.53 109 VAL A O 1
ATOM 806 N N . GLN A 1 110 ? -10.429 0.113 -18.826 1.00 31.78 110 GLN A N 1
ATOM 807 C CA . GLN A 1 110 ? -11.554 -0.070 -19.732 1.00 31.78 110 GLN A CA 1
ATOM 808 C C . GLN A 1 110 ? -10.941 -0.514 -21.057 1.00 31.78 110 GLN A C 1
ATOM 810 O O . GLN A 1 110 ? -10.188 0.236 -21.676 1.00 31.78 110 GLN A O 1
ATOM 815 N N . SER A 1 111 ? -11.166 -1.787 -21.372 1.00 37.16 111 SER A N 1
ATOM 816 C CA . SER A 1 111 ? -10.942 -2.353 -22.700 1.00 37.16 111 SER A CA 1
ATOM 817 C C . SER A 1 111 ? -12.007 -1.818 -23.644 1.00 37.16 111 SER A C 1
ATOM 819 O O . SER A 1 111 ? -13.156 -1.662 -23.167 1.00 37.16 111 SER A O 1
#

InterPro domains:
  IPR008927 6-phosphogluconate dehydrogenase-like, C-terminal domain superfamily [SSF48179] (1-106)
  IPR013328 6-phosphogluconate dehydrogenase, domain 2 [G3DSA:1.10.1040.10] (1-108)
  IPR029154 3-hydroxyisobutyrate dehydrogenase-like, NAD-binding domain [PF14833] (2-104)
  IPR051265 HIBADH-related NP60 subfamily [PTHR43580] (1-105)

Foldseek 3Di:
DLLVLLVVLVVCVVVPHHSVVVLVVCCVDPNHDPCSVVCVVCLSVVHFAAPDFLLVVLVVLVVVVVVCVVVVHDDVVSVVLSVLSVQLVVVVRRGGHNSSSSVSVPPPPPD

pLDDT: mean 95.03, std 10.76, range [31.78, 98.88]

Sequence (111 aa):
MMATFSEGLLLSEKVGLDPNVLVEVVSLGAISAPMYSLKGPSMVKSLYPTAFPLKHQQKDMRLALGLAESVSQPTPIAAAANELYKVAKSHGLSDSDFSAVIEALKGKVQS

Orga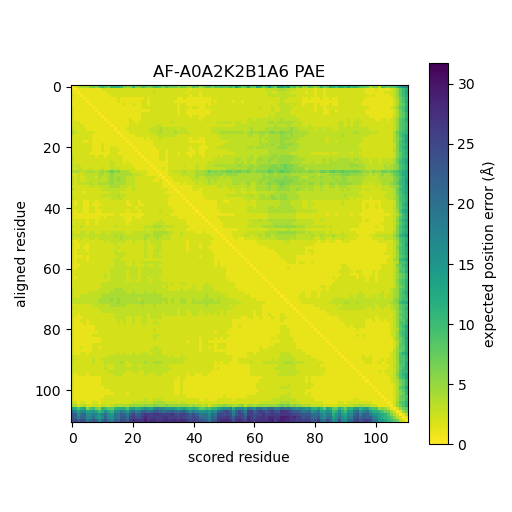nism: Populus trichocarpa (NCBI:txid3694)

Mean predicted aligned error: 3.15 Å

Near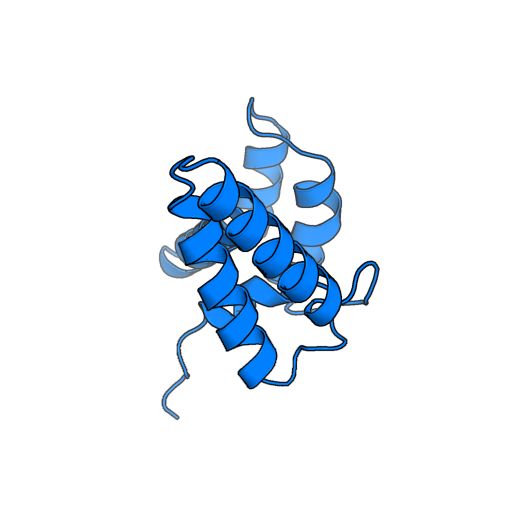est PDB structures (foldseek):
  3doj-assembly1_A  TM=9.958E-01  e=1.425E-11  Arabidopsis thaliana
  3pef-assembly2_G  TM=9.679E-01  e=9.163E-09  Geobacter metallireducens
  2uyy-assembly1_D  TM=9.679E-01  e=1.555E-08  Homo sapiens
  4dll-assembly1_A  TM=9.276E-01  e=7.453E-06  Polaromonas sp. JS666
  4dll-assembly1_B  TM=9.347E-01  e=1.193E-05  Polaromonas sp. JS666

Secondary structure (DSSP, 8-state):
-HHHHHHHHHHHHHTT--HHHHHHHHHHSTT--HHHHHHHHHHHTT----SSBHHHHHHHHHHHHHHHHHTT---HHHHHHHHHHHHHHHTTGGGSBGGGGGGGTS-----

Solvent-accessible surface area (backbone atoms only — not comparable to full-atom values): 6235 Å² total; per-residue (Å²): 106,72,61,61,52,32,52,50,39,54,50,35,44,73,74,74,42,65,42,66,58,52,50,52,56,44,58,76,42,96,80,44,50,74,66,49,73,69,43,40,69,34,51,77,68,74,46,46,81,59,84,50,36,23,49,54,54,39,50,51,43,53,52,52,50,54,53,28,58,78,69,74,48,90,54,68,68,59,54,56,46,39,51,35,37,51,46,18,39,73,73,67,40,36,72,28,11,45,71,47,35,43,58,44,70,54,69,82,78,82,126

Radius of gyration: 14.48 Å; Cα contacts (8 Å, |Δi|>4): 119; chains: 1; bounding box: 31×26×46 Å